Protein AF-A0A846BY07-F1 (afdb_monomer_lite)

pLDDT: mean 88.32, std 7.32, range [62.25, 95.5]

Radius of gyration: 17.46 Å; chains: 1; bounding box: 39×13×54 Å

Sequence (50 aa):
MSQTTTVQDFAPLPQYSQTKTSNQTWVNVTTTRTDPDGTTTQHLQIISKR

Secondary structure (DSSP, 8-state):
--------PPPPEEEEEEEEETTEEEEEEEEEEE-TTS-EEEEEEEEEE-

Structure (mmCIF, N/CA/C/O backbone):
data_AF-A0A846BY07-F1
#
_entry.id   AF-A0A846BY07-F1
#
loop_
_atom_site.group_PDB
_atom_site.id
_atom_site.type_symbol
_atom_site.label_atom_id
_atom_site.label_alt_id
_atom_site.label_comp_id
_atom_site.label_asym_id
_atom_site.label_entity_id
_atom_site.label_seq_id
_atom_site.pdbx_PDB_ins_code
_atom_site.Cartn_x
_atom_site.Cartn_y
_atom_site.Cartn_z
_atom_site.occupancy
_atom_site.B_iso_or_equiv
_atom_site.auth_seq_id
_atom_site.auth_comp_id
_atom_site.auth_asym_id
_atom_site.auth_atom_id
_atom_site.pdbx_PDB_model_num
ATOM 1 N N . MET A 1 1 ? 23.834 8.665 -31.922 1.00 62.25 1 MET A N 1
ATOM 2 C CA . MET A 1 1 ? 22.562 9.418 -31.909 1.00 62.25 1 MET A CA 1
ATOM 3 C C . MET A 1 1 ? 21.968 9.280 -30.522 1.00 62.25 1 MET A C 1
ATOM 5 O O . MET A 1 1 ? 21.916 8.156 -30.043 1.00 62.25 1 MET A O 1
ATOM 9 N N . SER A 1 2 ? 21.578 10.376 -29.875 1.00 73.69 2 SER A N 1
ATOM 10 C CA . SER A 1 2 ? 20.907 10.331 -28.569 1.00 73.69 2 SER A CA 1
ATOM 11 C C . SER A 1 2 ? 19.404 10.471 -28.789 1.00 73.69 2 SER A C 1
ATOM 13 O O . SER A 1 2 ? 18.984 11.362 -29.525 1.00 73.69 2 SER A O 1
ATOM 15 N N . GLN A 1 3 ? 18.610 9.586 -28.191 1.00 76.94 3 GLN A N 1
ATOM 16 C CA . GLN A 1 3 ? 17.151 9.634 -28.238 1.00 76.94 3 GLN A CA 1
ATOM 17 C C . GLN A 1 3 ? 16.641 10.011 -26.845 1.00 76.94 3 GLN A C 1
ATOM 19 O O . GLN A 1 3 ? 17.018 9.383 -25.858 1.00 76.94 3 GLN A O 1
ATOM 24 N N . THR A 1 4 ? 15.808 11.045 -26.766 1.00 82.19 4 THR A N 1
ATOM 25 C CA . THR A 1 4 ? 15.134 11.445 -25.526 1.00 82.19 4 THR A CA 1
ATOM 26 C C . THR A 1 4 ? 13.750 10.813 -25.513 1.00 82.19 4 THR A C 1
ATOM 28 O O . THR A 1 4 ? 12.979 11.018 -26.448 1.00 82.19 4 THR A O 1
ATOM 31 N N . THR A 1 5 ? 13.432 10.060 -24.460 1.00 76.88 5 THR A N 1
ATOM 32 C CA . THR A 1 5 ? 12.096 9.490 -24.238 1.00 76.88 5 THR A CA 1
ATOM 33 C C . THR A 1 5 ? 11.449 10.191 -23.051 1.00 76.88 5 THR A C 1
ATOM 35 O O . THR A 1 5 ? 12.083 10.360 -22.012 1.00 76.88 5 THR A O 1
ATOM 38 N N . THR A 1 6 ? 10.193 10.609 -23.195 1.00 81.44 6 THR A N 1
ATOM 39 C CA . THR A 1 6 ? 9.392 11.134 -22.085 1.00 81.44 6 THR A CA 1
ATOM 40 C C . THR A 1 6 ? 8.712 9.982 -21.362 1.00 81.44 6 THR A C 1
ATOM 42 O O . THR A 1 6 ? 7.990 9.203 -21.981 1.00 81.44 6 THR A O 1
ATOM 45 N N . VAL A 1 7 ? 8.924 9.894 -20.055 1.00 80.19 7 VAL A N 1
ATOM 46 C CA . VAL A 1 7 ? 8.296 8.899 -19.188 1.00 80.19 7 VAL A CA 1
ATOM 47 C C . VAL A 1 7 ? 7.204 9.604 -18.388 1.00 80.19 7 VAL A C 1
ATOM 49 O O . VAL A 1 7 ? 7.483 10.587 -17.704 1.00 80.19 7 VAL A O 1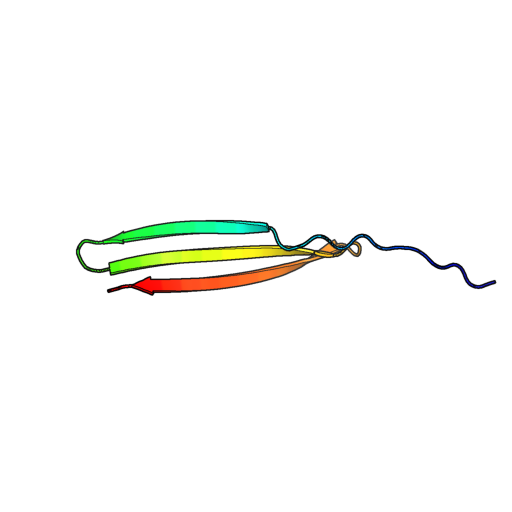
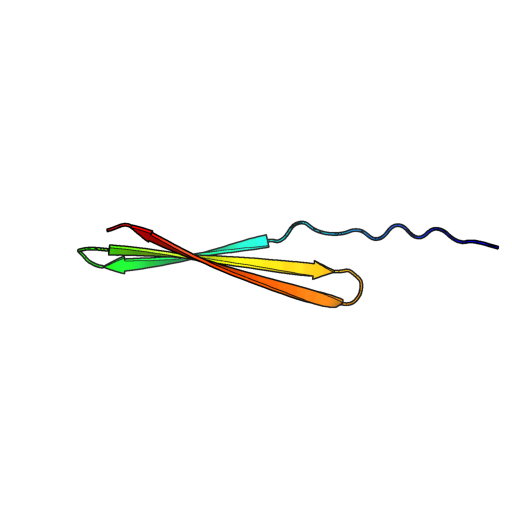ATOM 52 N N . GLN A 1 8 ? 5.956 9.147 -18.515 1.00 78.75 8 GLN A N 1
ATOM 53 C CA . GLN A 1 8 ? 4.842 9.711 -17.756 1.00 78.75 8 GLN A CA 1
ATOM 54 C C . GLN A 1 8 ? 4.794 9.073 -16.370 1.00 78.75 8 GLN A C 1
ATOM 56 O O . GLN A 1 8 ? 4.467 7.900 -16.225 1.00 78.75 8 GLN A O 1
ATOM 61 N N . ASP A 1 9 ? 5.120 9.873 -15.365 1.00 78.62 9 ASP A N 1
ATOM 62 C CA . ASP A 1 9 ? 5.025 9.510 -13.959 1.00 78.62 9 ASP A CA 1
ATOM 63 C C . ASP A 1 9 ? 3.672 9.963 -13.391 1.00 78.62 9 ASP A C 1
ATOM 65 O O . ASP A 1 9 ? 3.289 11.130 -13.521 1.00 78.62 9 ASP A O 1
ATOM 69 N N . PHE A 1 10 ? 2.929 9.035 -12.788 1.00 78.75 10 PHE A N 1
ATOM 70 C CA . PHE A 1 10 ? 1.631 9.323 -12.187 1.00 78.75 10 PHE A CA 1
ATOM 71 C C . PHE A 1 10 ? 1.784 9.626 -10.697 1.00 78.75 10 PHE A C 1
ATOM 73 O O . PHE A 1 10 ? 2.474 8.926 -9.955 1.00 78.75 10 PHE A O 1
ATOM 80 N N . ALA A 1 11 ? 1.068 10.652 -10.231 1.00 81.75 11 ALA A N 1
ATOM 81 C CA . ALA A 1 11 ? 0.937 10.899 -8.802 1.00 81.75 11 ALA A CA 1
ATOM 82 C C . ALA A 1 11 ? 0.325 9.667 -8.097 1.00 81.75 11 ALA A C 1
ATOM 84 O O . ALA A 1 11 ? -0.545 9.006 -8.673 1.00 81.75 11 ALA A O 1
ATOM 85 N N . PRO A 1 12 ? 0.745 9.360 -6.857 1.00 86.19 12 PRO A N 1
ATOM 86 C CA . PRO A 1 12 ? 0.192 8.239 -6.113 1.00 86.19 12 PRO A CA 1
ATOM 87 C C . PRO A 1 12 ? -1.317 8.391 -5.902 1.00 86.19 12 PRO A C 1
ATOM 89 O O . PRO A 1 12 ? -1.803 9.478 -5.584 1.00 86.19 12 PRO A O 1
ATOM 92 N N . LEU A 1 13 ? -2.048 7.281 -6.006 1.00 85.88 13 LEU A N 1
ATOM 93 C CA . LEU A 1 13 ? -3.480 7.234 -5.710 1.00 85.88 13 LEU A CA 1
ATOM 94 C C . LEU A 1 13 ? -3.684 6.913 -4.221 1.00 85.88 13 LEU A C 1
ATOM 96 O O . LEU A 1 13 ? -3.265 5.838 -3.780 1.00 85.88 13 LEU A O 1
ATOM 100 N N . PRO A 1 14 ? -4.297 7.810 -3.423 1.00 92.31 14 PRO A N 1
ATOM 101 C CA . PRO A 1 14 ? -4.586 7.525 -2.027 1.00 92.31 14 PRO A CA 1
ATOM 102 C C . PRO A 1 14 ? -5.841 6.656 -1.878 1.00 92.31 14 PRO A C 1
ATOM 104 O O . PRO A 1 14 ? -6.879 6.903 -2.490 1.00 92.31 14 PRO A O 1
ATOM 107 N N . GLN A 1 15 ? -5.756 5.670 -0.994 1.00 95.00 15 GLN A N 1
ATOM 108 C CA . GLN A 1 15 ? -6.865 4.869 -0.500 1.00 95.00 15 GLN A CA 1
ATOM 109 C C . GLN A 1 15 ? -7.018 5.088 1.003 1.00 95.00 15 GLN A C 1
ATOM 111 O O . GLN A 1 15 ? -6.032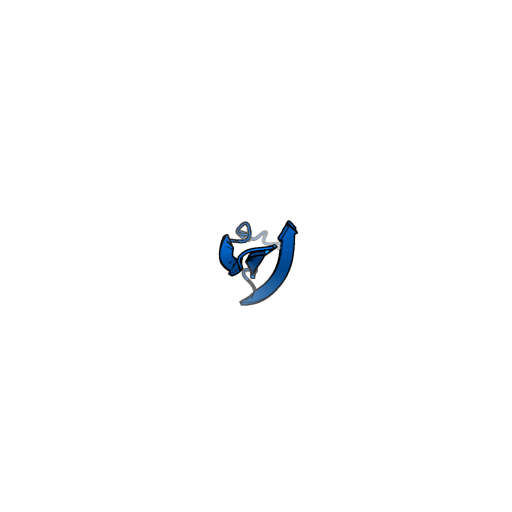 5.149 1.740 1.00 95.00 15 GLN A O 1
ATOM 116 N N . TYR A 1 16 ? -8.264 5.187 1.459 1.00 95.31 16 TYR A N 1
ATOM 117 C CA . TYR A 1 16 ? -8.595 5.469 2.851 1.00 95.31 16 TYR A CA 1
ATOM 118 C C . TYR A 1 16 ? -9.420 4.328 3.432 1.00 95.31 16 TYR A C 1
ATOM 120 O O . TYR A 1 16 ? -10.408 3.901 2.838 1.00 95.31 16 TYR A O 1
ATOM 128 N N . SER A 1 17 ? -9.044 3.869 4.620 1.00 95.38 17 SER A N 1
ATOM 129 C CA . SER A 1 17 ? -9.855 2.963 5.431 1.00 95.38 17 SER A CA 1
ATOM 130 C C . SER A 1 17 ? -9.956 3.517 6.843 1.00 95.38 17 SER A C 1
ATOM 132 O O . SER A 1 17 ? -8.957 3.954 7.413 1.00 95.38 17 SER A O 1
ATOM 134 N N . GLN A 1 18 ? -11.164 3.540 7.400 1.00 94.44 18 GLN A N 1
ATOM 135 C CA . GLN A 1 18 ? -11.421 4.095 8.722 1.00 94.44 18 GLN A CA 1
ATOM 136 C C . GLN A 1 18 ? -11.988 3.026 9.649 1.00 94.44 18 GLN A C 1
ATOM 138 O O . GLN A 1 18 ? -12.954 2.345 9.314 1.00 94.44 18 GLN A O 1
ATOM 143 N N . THR A 1 19 ? -11.434 2.968 10.856 1.00 93.75 19 THR A N 1
ATOM 144 C CA . THR A 1 19 ? -11.975 2.183 11.965 1.00 93.75 19 THR A CA 1
ATOM 145 C C . THR A 1 19 ? -12.289 3.126 13.113 1.00 93.75 19 THR A C 1
ATOM 147 O O . THR A 1 19 ? -11.462 3.955 13.494 1.00 93.75 19 THR A O 1
ATOM 150 N N . LYS A 1 20 ? -13.483 3.005 13.690 1.00 93.31 20 LYS A N 1
ATOM 151 C CA . LYS A 1 20 ? -13.916 3.825 14.823 1.00 93.31 20 LYS A CA 1
ATOM 152 C C . LYS A 1 20 ? -14.370 2.940 15.977 1.00 93.31 20 LYS A C 1
ATOM 154 O O . LYS A 1 20 ? -15.138 2.005 15.785 1.00 93.31 20 LYS A O 1
ATOM 159 N N . THR A 1 21 ? -13.915 3.277 17.176 1.00 91.38 21 THR A N 1
ATOM 160 C CA . THR A 1 21 ? -14.434 2.770 18.454 1.00 91.38 21 THR A CA 1
ATOM 161 C C . THR A 1 21 ? -15.102 3.914 19.218 1.00 91.38 21 THR A C 1
ATOM 163 O O . THR A 1 21 ? -15.085 5.061 18.767 1.00 91.38 21 THR A O 1
ATOM 166 N N . SER A 1 22 ? -15.684 3.628 20.385 1.00 91.56 22 SER A N 1
ATOM 167 C CA . SER A 1 22 ? -16.302 4.650 21.241 1.00 91.56 22 SER A CA 1
ATOM 168 C C . SER A 1 22 ? -15.344 5.781 21.634 1.00 91.56 22 SER A C 1
ATOM 170 O O . SER A 1 22 ? -15.792 6.910 21.791 1.00 91.56 22 SER A O 1
ATOM 172 N N . ASN A 1 23 ? -14.041 5.494 21.738 1.00 89.19 23 ASN A N 1
ATOM 173 C CA . ASN A 1 23 ? -13.043 6.407 22.307 1.00 89.19 23 ASN A CA 1
ATOM 174 C C . ASN A 1 23 ? -11.902 6.766 21.343 1.00 89.19 23 ASN A C 1
ATOM 176 O O . ASN A 1 23 ? -10.956 7.440 21.742 1.00 89.19 23 ASN A O 1
ATOM 180 N N . GLN A 1 24 ? -11.914 6.252 20.109 1.00 92.88 24 GLN A N 1
ATOM 181 C CA . GLN A 1 24 ? -10.802 6.456 19.183 1.00 92.88 24 GLN A CA 1
ATOM 182 C C . GLN A 1 24 ? -11.218 6.238 17.731 1.00 92.88 24 GLN A C 1
ATOM 184 O O . GLN A 1 24 ? -11.977 5.321 17.411 1.00 92.88 24 GLN A O 1
ATOM 189 N N . THR A 1 25 ? -10.680 7.070 16.843 1.00 94.69 25 THR A N 1
ATOM 190 C CA . THR A 1 25 ? -10.777 6.906 15.389 1.00 94.69 25 THR A CA 1
ATOM 191 C C . THR A 1 25 ? -9.387 6.671 14.813 1.00 94.69 25 THR A C 1
ATOM 193 O O . THR A 1 25 ? -8.466 7.437 15.099 1.00 94.69 25 THR A O 1
ATOM 196 N N . TRP A 1 26 ? -9.251 5.645 13.979 1.00 95.25 26 TRP A N 1
ATOM 197 C CA . TRP A 1 26 ? -8.069 5.377 13.166 1.00 95.25 26 TRP A CA 1
ATOM 198 C C . TRP A 1 26 ? -8.421 5.543 11.696 1.00 95.25 26 TRP A C 1
ATOM 200 O O . TRP A 1 26 ? -9.449 5.047 11.239 1.00 95.25 26 TRP A O 1
ATOM 210 N N . VAL A 1 27 ? -7.554 6.224 10.960 1.00 94.75 27 VAL A N 1
ATOM 211 C CA . VAL A 1 27 ? -7.608 6.332 9.507 1.00 94.75 27 VAL A CA 1
ATOM 212 C C . VAL A 1 27 ? -6.295 5.798 8.963 1.00 94.75 27 VAL A C 1
ATOM 214 O O . VAL A 1 27 ? -5.231 6.354 9.234 1.00 94.75 27 VAL A O 1
ATOM 217 N N . ASN A 1 28 ? -6.386 4.721 8.197 1.00 94.88 28 ASN A N 1
ATOM 218 C CA . ASN A 1 28 ? -5.289 4.189 7.414 1.00 94.88 28 ASN A CA 1
ATOM 219 C C . ASN A 1 28 ? -5.335 4.858 6.042 1.00 94.88 28 ASN A C 1
ATOM 221 O O . ASN A 1 28 ? -6.352 4.781 5.348 1.00 94.88 28 ASN A O 1
ATOM 225 N N . VAL A 1 29 ? -4.244 5.519 5.674 1.00 95.25 29 VAL A N 1
ATOM 226 C CA . VAL A 1 29 ? -4.033 6.107 4.354 1.00 95.25 29 VAL A CA 1
ATOM 227 C C . VAL A 1 29 ? -2.954 5.291 3.665 1.00 95.25 29 VAL A C 1
ATOM 229 O O . VAL A 1 29 ? -1.808 5.287 4.113 1.00 95.25 29 VAL A O 1
ATOM 232 N N 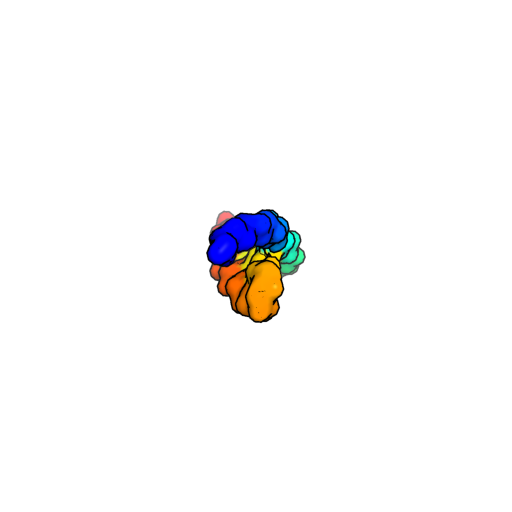. THR A 1 30 ? -3.321 4.605 2.589 1.00 95.50 30 THR A N 1
ATOM 233 C CA . THR A 1 30 ? -2.370 3.894 1.734 1.00 95.50 30 THR A CA 1
ATOM 234 C C . THR A 1 30 ? -2.207 4.680 0.449 1.00 95.50 30 THR A C 1
ATOM 236 O O . THR A 1 30 ? -3.196 4.975 -0.215 1.00 95.50 30 THR A O 1
ATOM 239 N N . THR A 1 31 ? -0.981 5.030 0.086 1.00 94.44 31 THR A N 1
ATOM 240 C CA . THR A 1 31 ? -0.675 5.620 -1.218 1.00 94.44 31 THR A CA 1
ATOM 241 C C . THR A 1 31 ? 0.151 4.645 -2.033 1.00 94.44 31 THR A C 1
ATOM 243 O O . THR A 1 31 ? 1.152 4.115 -1.551 1.00 94.44 31 THR A O 1
ATOM 246 N N . THR A 1 32 ? -0.266 4.427 -3.277 1.00 92.06 32 THR A N 1
ATOM 247 C CA . THR A 1 32 ? 0.414 3.520 -4.205 1.00 92.06 32 THR A CA 1
ATOM 248 C C . THR A 1 32 ? 0.822 4.289 -5.449 1.00 92.06 32 THR A C 1
ATOM 250 O O . THR A 1 32 ? 0.002 4.990 -6.045 1.00 92.06 32 THR A O 1
ATOM 253 N N . ARG A 1 33 ? 2.091 4.152 -5.835 1.00 91.00 33 ARG A N 1
ATOM 254 C CA . ARG A 1 33 ? 2.661 4.688 -7.072 1.00 91.00 33 ARG A CA 1
ATOM 255 C C . ARG A 1 33 ? 3.357 3.564 -7.826 1.00 91.00 33 ARG A C 1
ATOM 257 O O . ARG A 1 33 ? 4.124 2.818 -7.224 1.00 91.00 33 ARG A O 1
ATOM 264 N N . THR A 1 34 ? 3.105 3.479 -9.126 1.00 88.62 34 THR A N 1
ATOM 265 C CA . THR A 1 34 ? 3.773 2.538 -10.027 1.00 88.62 34 THR A CA 1
ATOM 266 C C . THR A 1 34 ? 4.526 3.341 -11.076 1.00 88.62 34 THR A C 1
ATOM 268 O O . THR A 1 34 ? 3.910 4.076 -11.848 1.00 88.62 34 THR A O 1
ATOM 271 N N . ASP A 1 35 ? 5.850 3.226 -11.066 1.00 85.38 35 ASP A N 1
ATOM 272 C CA . ASP A 1 35 ? 6.721 3.861 -12.046 1.00 85.38 35 ASP A CA 1
ATOM 273 C C . ASP A 1 35 ? 6.648 3.101 -13.386 1.00 85.38 35 ASP A C 1
ATOM 275 O O . ASP A 1 35 ? 6.318 1.910 -13.411 1.00 85.38 35 ASP A O 1
ATOM 279 N N . PRO A 1 36 ? 6.955 3.741 -14.528 1.00 84.62 36 PRO A N 1
ATOM 280 C CA . PRO A 1 36 ? 6.838 3.082 -15.836 1.00 84.62 36 PRO A 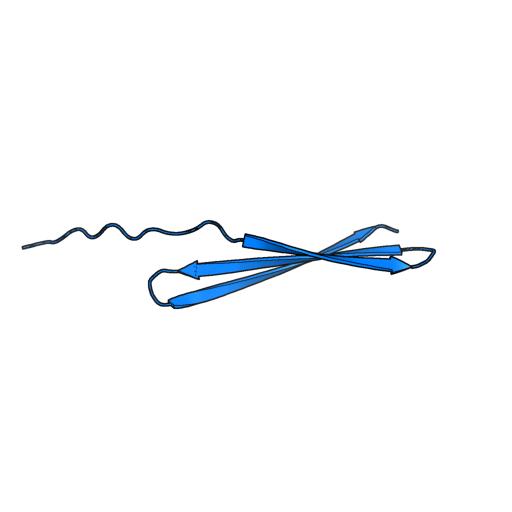CA 1
ATOM 281 C C . PRO A 1 36 ? 7.802 1.918 -16.094 1.00 84.62 36 PRO A C 1
ATOM 283 O O . PRO A 1 36 ? 7.631 1.207 -17.081 1.00 84.62 36 PRO A O 1
ATOM 286 N N . ASP A 1 37 ? 8.784 1.693 -15.221 1.00 87.62 37 ASP A N 1
ATOM 287 C CA . ASP A 1 37 ? 9.612 0.480 -15.219 1.00 87.62 37 ASP A CA 1
ATOM 288 C C . ASP A 1 37 ? 8.940 -0.711 -14.500 1.00 87.62 37 ASP A C 1
ATOM 290 O O . ASP A 1 37 ? 9.491 -1.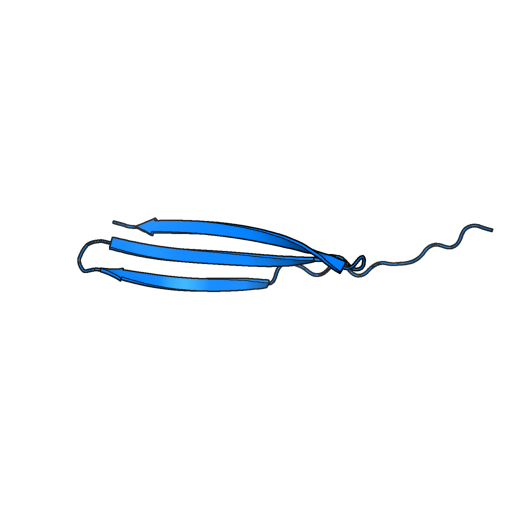810 -14.459 1.00 87.62 37 ASP A O 1
ATOM 294 N N . GLY A 1 38 ? 7.732 -0.511 -13.964 1.00 87.12 38 GLY A N 1
ATOM 295 C CA . GLY A 1 38 ? 6.955 -1.504 -13.228 1.00 87.12 38 GLY A CA 1
ATOM 296 C C . GLY A 1 38 ? 7.222 -1.513 -11.722 1.00 87.12 38 GLY A C 1
ATOM 297 O O . GLY A 1 38 ? 6.533 -2.229 -10.988 1.00 87.12 38 GLY A O 1
ATOM 298 N N . THR A 1 39 ? 8.170 -0.715 -11.227 1.00 90.06 39 THR A N 1
ATOM 299 C CA . THR A 1 39 ? 8.446 -0.605 -9.794 1.00 90.06 39 THR A CA 1
ATOM 300 C C . THR A 1 39 ? 7.249 0.011 -9.083 1.00 90.06 39 THR A C 1
ATOM 302 O O . THR A 1 39 ? 6.755 1.070 -9.462 1.00 90.06 39 THR A O 1
ATOM 305 N N . THR A 1 40 ? 6.761 -0.648 -8.032 1.00 91.44 40 THR A N 1
ATOM 306 C CA . THR A 1 40 ? 5.645 -0.140 -7.226 1.00 91.44 40 THR A CA 1
ATOM 307 C C . THR A 1 40 ? 6.126 0.242 -5.835 1.00 91.44 40 THR A C 1
ATOM 309 O O . THR A 1 40 ? 6.634 -0.595 -5.092 1.00 91.44 40 THR A O 1
ATOM 312 N N . THR A 1 41 ? 5.907 1.502 -5.470 1.00 90.44 41 THR A N 1
ATOM 313 C CA . THR A 1 41 ? 6.174 2.037 -4.135 1.00 90.44 41 THR A CA 1
ATOM 314 C C . THR A 1 41 ? 4.857 2.243 -3.395 1.00 90.44 41 THR A C 1
ATOM 316 O O . THR A 1 41 ? 3.912 2.828 -3.932 1.00 90.44 41 THR A O 1
ATOM 319 N N . GLN A 1 42 ? 4.793 1.763 -2.151 1.00 93.25 42 GLN A N 1
ATOM 320 C CA . GLN A 1 42 ? 3.636 1.931 -1.274 1.00 93.25 42 GLN A CA 1
ATOM 321 C C . GLN A 1 42 ? 4.041 2.612 0.031 1.00 93.25 42 GLN A C 1
ATOM 323 O O . GLN A 1 42 ? 5.023 2.216 0.658 1.00 93.25 42 GLN A O 1
ATOM 328 N N . HIS A 1 43 ? 3.250 3.590 0.470 1.00 92.62 43 HIS A N 1
ATOM 329 C CA . HIS A 1 43 ? 3.384 4.198 1.792 1.00 92.62 43 HIS A CA 1
ATOM 330 C C . HIS A 1 43 ? 2.096 4.022 2.592 1.00 92.62 43 HIS A C 1
ATOM 332 O O . HIS A 1 43 ? 0.999 4.266 2.091 1.00 92.62 43 HIS A O 1
ATOM 338 N N . LEU A 1 44 ? 2.244 3.618 3.856 1.00 94.25 44 LEU A N 1
ATOM 339 C CA . LEU A 1 44 ? 1.153 3.530 4.820 1.00 94.25 44 LEU A CA 1
ATOM 340 C C . LEU A 1 44 ? 1.326 4.614 5.883 1.00 94.25 44 LEU A C 1
ATOM 342 O O . LEU A 1 44 ? 2.337 4.648 6.584 1.00 94.25 44 LEU A O 1
ATOM 346 N N . GLN A 1 45 ? 0.312 5.458 6.038 1.00 94.69 45 GLN A N 1
ATOM 347 C CA . GLN A 1 45 ? 0.210 6.420 7.126 1.00 94.69 45 GLN A CA 1
ATOM 348 C C . GLN A 1 45 ? -1.006 6.088 7.989 1.00 94.69 45 GLN A C 1
ATOM 350 O O . GLN A 1 45 ? -2.125 5.971 7.492 1.00 94.69 45 GLN A O 1
ATOM 355 N N . ILE A 1 46 ? -0.791 5.972 9.299 1.00 94.00 46 ILE A N 1
ATOM 356 C CA . ILE A 1 46 ? -1.860 5.753 10.276 1.00 94.00 46 ILE A CA 1
ATOM 357 C C . ILE A 1 46 ? -2.082 7.057 11.031 1.00 94.00 46 ILE A C 1
ATOM 359 O O . ILE A 1 46 ? -1.208 7.532 11.754 1.00 94.00 46 ILE A O 1
ATOM 363 N N . ILE A 1 47 ? -3.267 7.634 10.871 1.00 93.44 47 ILE A N 1
ATOM 364 C CA . ILE A 1 47 ? -3.706 8.810 11.616 1.00 93.44 47 ILE A CA 1
ATOM 365 C C . ILE A 1 47 ? -4.647 8.317 12.703 1.00 93.44 47 ILE A C 1
ATOM 367 O O . ILE A 1 47 ? -5.635 7.646 12.414 1.00 93.44 47 ILE A O 1
ATOM 371 N N . SER A 1 48 ? -4.366 8.653 13.958 1.00 91.69 48 SER A N 1
ATOM 372 C CA . SER A 1 48 ? -5.278 8.344 15.057 1.00 91.69 48 SER A CA 1
ATOM 373 C C . SER A 1 48 ? -5.677 9.610 15.798 1.00 91.69 48 SER A C 1
ATOM 375 O O . SER A 1 48 ? -4.845 10.484 16.039 1.00 91.69 48 SER A O 1
ATOM 377 N N . LYS A 1 49 ? -6.959 9.704 16.147 1.00 86.00 49 LYS A N 1
ATOM 378 C CA . LYS A 1 49 ? -7.500 10.759 17.000 1.00 86.00 49 LYS A CA 1
ATOM 379 C C . LYS A 1 49 ? -8.235 10.112 18.169 1.00 86.00 49 LYS A C 1
ATOM 381 O O . LYS A 1 49 ? -9.068 9.229 17.946 1.00 86.00 49 LYS A O 1
ATOM 386 N N . ARG A 1 50 ? -7.875 10.530 19.381 1.00 74.81 50 ARG A N 1
ATOM 387 C CA . ARG A 1 50 ? -8.591 10.223 20.624 1.00 74.81 50 ARG A CA 1
ATOM 388 C C . ARG A 1 50 ? -9.681 11.264 20.844 1.00 74.81 50 ARG A C 1
ATOM 390 O O . ARG A 1 50 ? -9.429 12.437 20.478 1.00 74.81 50 ARG A O 1
#

Foldseek 3Di:
DDDDDDWDWDFWDWDWDWDDDPQKIKIWIKTWTAGPVRDIDIDIDIDMDD